Protein AF-A0A936D3Q9-F1 (afdb_monomer)

Sequence (166 aa):
MFSLICKKPEDINKAFNAVDGELFRIIQSGKAGRLSITEVSTEDADEQDRSLAQNRLIYKIYQRIGRALYGGDELLARRECKLKCGCKILYRDRQEFAETFDLVIRPLPQETRLKAMDLIEVSSIMKVKQSTEYIKLMMQVYTEQGVYFMDLEGIEDYANYKEAQK

Foldseek 3Di:
DDDQQDPDPVSVVVVCVVCVVVCVVCVVVVHHDDDDDDDDDPVVSVQVVLVVLLVVLVQVLLQLLCVPPPVRPSLLSQLCLLQVQLLVLCLVVPVVSVVCCVVPQVVDDPVVNSVCSVVDPSVVPDDSLSSLSSSVVSCVVCVVVVGDDPPDPSVVVSCVDPSNVD

Solvent-accessible surface area (backbone atoms only — not comparable to full-atom values): 9721 Å² total; per-residue (Å²): 134,92,82,83,86,68,92,49,80,76,41,48,62,55,48,50,59,56,48,50,60,52,45,51,54,38,42,75,72,77,42,90,70,85,87,83,88,78,92,70,54,72,68,57,46,53,52,49,52,50,51,53,51,50,52,53,38,51,52,52,48,22,46,51,45,2,51,73,76,49,86,54,38,31,66,59,31,44,20,47,45,38,60,70,38,38,45,50,54,44,38,74,76,29,67,71,52,31,55,49,38,57,73,63,44,64,79,44,56,71,70,56,42,38,58,47,42,78,78,50,62,57,78,77,74,47,50,73,63,53,48,49,49,38,51,53,47,46,54,51,64,38,39,79,71,73,47,85,61,93,84,46,82,58,51,74,60,48,71,68,34,79,70,64,74,112

Mean predicted aligned error: 6.4 Å

Radius of gyration: 18.24 Å; Cα contacts (8 Å, |Δi|>4): 125; chains: 1; bounding box: 39×36×47 Å

Structure (mmCIF, N/CA/C/O backbone):
data_AF-A0A936D3Q9-F1
#
_entry.id   AF-A0A936D3Q9-F1
#
loop_
_atom_site.group_PDB
_atom_site.id
_atom_site.type_symbol
_atom_site.label_atom_id
_atom_site.label_alt_id
_atom_site.label_comp_id
_atom_site.label_asym_id
_atom_site.label_entity_id
_atom_site.label_seq_id
_atom_site.pdbx_PDB_ins_code
_atom_site.Cartn_x
_atom_site.Cartn_y
_atom_site.Cartn_z
_atom_site.occupancy
_atom_site.B_iso_or_equiv
_atom_site.auth_seq_id
_atom_site.auth_comp_id
_atom_site.auth_asym_id
_atom_site.auth_atom_id
_atom_site.pdbx_PDB_model_num
ATOM 1 N N . MET A 1 1 ? -0.580 5.985 -12.751 1.00 52.19 1 MET A N 1
ATOM 2 C CA . MET A 1 1 ? 0.424 6.739 -13.524 1.00 52.19 1 MET A CA 1
ATOM 3 C C . MET A 1 1 ? 1.561 5.774 -13.789 1.00 52.19 1 MET A C 1
ATOM 5 O O . MET A 1 1 ? 2.139 5.281 -12.830 1.00 52.19 1 MET A O 1
ATOM 9 N N . PHE A 1 2 ? 1.765 5.392 -15.047 1.00 61.62 2 PHE A N 1
ATOM 10 C CA . PHE A 1 2 ? 2.896 4.558 -15.442 1.00 61.62 2 PHE A CA 1
ATOM 11 C C . PHE A 1 2 ? 4.115 5.479 -15.545 1.00 61.62 2 PHE A C 1
ATOM 13 O O . PHE A 1 2 ? 4.035 6.510 -16.210 1.00 61.62 2 PHE A O 1
ATOM 20 N N . SER A 1 3 ? 5.182 5.172 -14.810 1.00 70.25 3 SER A N 1
ATOM 21 C CA . SER A 1 3 ? 6.432 5.932 -14.833 1.00 70.25 3 SER A CA 1
ATOM 22 C C . SER A 1 3 ? 7.568 4.971 -15.144 1.00 70.25 3 SER A C 1
ATOM 24 O O . SER A 1 3 ? 7.601 3.859 -14.610 1.00 70.25 3 SER A O 1
ATOM 26 N N . LEU A 1 4 ? 8.464 5.399 -16.026 1.00 79.56 4 LEU A N 1
ATOM 27 C CA . LEU A 1 4 ? 9.665 4.674 -16.405 1.00 79.56 4 LEU A CA 1
ATOM 28 C C . LEU A 1 4 ? 10.859 5.590 -16.208 1.00 79.56 4 LEU A C 1
ATOM 30 O O . LEU A 1 4 ? 10.862 6.725 -16.682 1.00 79.56 4 LEU A O 1
ATOM 34 N N . ILE A 1 5 ? 11.875 5.068 -15.536 1.00 83.62 5 ILE A N 1
ATOM 35 C CA . ILE A 1 5 ? 13.091 5.800 -15.222 1.00 83.62 5 ILE A CA 1
ATOM 36 C C . ILE A 1 5 ? 14.187 5.288 -16.141 1.00 83.62 5 ILE A C 1
ATOM 38 O O . ILE A 1 5 ? 14.505 4.101 -16.151 1.00 83.62 5 ILE A O 1
ATOM 42 N N . CYS A 1 6 ? 14.729 6.190 -16.953 1.00 84.88 6 CYS A N 1
ATOM 43 C CA . CYS A 1 6 ? 15.807 5.890 -17.885 1.00 84.88 6 CYS A CA 1
ATOM 44 C C . CYS A 1 6 ? 17.086 6.539 -17.361 1.00 84.88 6 CYS A C 1
ATOM 46 O O . CYS A 1 6 ? 17.151 7.763 -17.275 1.00 84.88 6 CYS A O 1
ATOM 48 N N . LYS A 1 7 ? 18.093 5.732 -17.011 1.00 85.56 7 LYS A N 1
ATOM 49 C CA . LYS A 1 7 ? 19.391 6.223 -16.505 1.00 85.56 7 LYS A CA 1
ATOM 50 C C . LYS A 1 7 ? 20.489 6.094 -17.550 1.00 85.56 7 LYS A C 1
ATOM 52 O O . LYS A 1 7 ? 21.532 6.734 -17.432 1.00 85.56 7 LYS A O 1
ATOM 57 N N . LYS A 1 8 ? 20.270 5.254 -18.563 1.00 86.00 8 LYS A N 1
ATOM 58 C CA . LYS A 1 8 ? 21.218 4.989 -19.644 1.00 86.00 8 LYS A CA 1
ATOM 59 C C . LYS A 1 8 ? 20.530 5.011 -21.009 1.00 86.00 8 LYS A C 1
ATOM 61 O O . LYS A 1 8 ? 19.321 4.780 -21.087 1.00 86.00 8 LYS A O 1
ATOM 66 N N . PRO A 1 9 ? 21.281 5.238 -22.102 1.00 84.19 9 PRO A N 1
ATOM 67 C CA . PRO A 1 9 ? 20.720 5.244 -23.451 1.00 84.19 9 PRO A CA 1
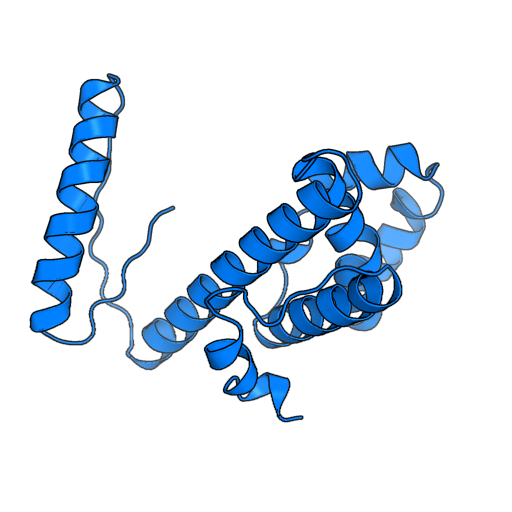ATOM 68 C C . PRO A 1 9 ? 19.953 3.964 -23.813 1.00 84.19 9 PRO A C 1
ATOM 70 O O . PRO A 1 9 ? 18.927 4.036 -24.483 1.00 84.19 9 PRO A O 1
ATOM 73 N N . GLU A 1 10 ? 20.395 2.793 -23.345 1.00 85.19 10 GLU A N 1
ATOM 74 C CA . GLU A 1 10 ? 19.703 1.523 -23.595 1.00 85.19 10 GLU A CA 1
ATOM 75 C C . GLU A 1 10 ? 18.296 1.428 -22.970 1.00 85.19 10 GLU A C 1
ATOM 77 O O . GLU A 1 10 ? 17.443 0.705 -23.497 1.00 85.19 10 GLU A O 1
ATOM 82 N N . ASP A 1 11 ? 18.021 2.171 -21.892 1.00 82.50 11 ASP A N 1
ATOM 83 C CA . ASP A 1 11 ? 16.713 2.175 -21.223 1.00 82.50 11 ASP A CA 1
ATOM 84 C C . ASP A 1 11 ? 15.642 2.853 -22.089 1.00 82.50 11 ASP A C 1
ATOM 86 O O . ASP A 1 11 ? 14.469 2.474 -22.051 1.00 82.50 11 ASP A O 1
ATOM 90 N N . ILE A 1 12 ? 16.058 3.800 -22.938 1.00 82.38 12 ILE A N 1
ATOM 91 C CA . ILE A 1 12 ? 15.180 4.596 -23.804 1.00 82.38 12 ILE A CA 1
ATOM 92 C C . ILE A 1 12 ? 14.401 3.688 -24.759 1.00 82.38 12 ILE A C 1
ATOM 94 O O . ILE A 1 12 ? 13.183 3.798 -24.868 1.00 82.38 12 ILE A O 1
ATOM 98 N N . ASN A 1 13 ? 15.076 2.739 -25.410 1.00 82.00 13 ASN A N 1
ATOM 99 C CA . ASN A 1 13 ? 14.431 1.836 -26.368 1.00 82.00 13 ASN A CA 1
ATOM 100 C C . ASN A 1 13 ? 13.391 0.930 -25.695 1.00 82.00 13 ASN A C 1
ATOM 102 O O . ASN A 1 13 ? 12.318 0.687 -26.249 1.00 82.00 13 ASN A O 1
ATOM 106 N N . LYS A 1 14 ? 13.678 0.452 -24.477 1.00 78.25 14 LYS A N 1
ATOM 107 C CA . LYS A 1 14 ? 12.704 -0.311 -23.682 1.00 78.25 14 LYS A CA 1
ATOM 108 C C . LYS A 1 14 ? 11.507 0.559 -23.309 1.00 78.25 14 LYS A C 1
ATOM 110 O O . LYS A 1 14 ? 10.371 0.095 -23.408 1.00 78.25 14 LYS A O 1
ATOM 115 N N . ALA A 1 15 ? 11.758 1.809 -22.921 1.00 80.06 15 ALA A N 1
ATOM 116 C CA . ALA A 1 15 ? 10.708 2.735 -22.535 1.00 80.06 15 ALA A CA 1
ATOM 117 C C . ALA A 1 15 ? 9.783 3.097 -23.697 1.00 80.06 15 ALA A C 1
ATOM 119 O O . ALA A 1 15 ? 8.567 3.039 -23.535 1.00 80.06 15 ALA A O 1
ATOM 120 N N . PHE A 1 16 ? 10.333 3.372 -24.880 1.00 81.50 16 PHE A N 1
ATOM 121 C CA . PHE A 1 16 ? 9.535 3.628 -26.077 1.00 81.50 16 PHE A CA 1
ATOM 122 C C . PHE A 1 16 ? 8.643 2.442 -26.436 1.00 81.50 16 PHE A C 1
ATOM 124 O O . PHE A 1 16 ? 7.447 2.631 -26.625 1.00 81.50 16 PHE A O 1
ATOM 131 N N . ASN A 1 17 ? 9.182 1.220 -26.447 1.00 80.75 17 ASN A N 1
ATOM 132 C CA . ASN A 1 17 ? 8.395 0.028 -26.775 1.00 80.75 17 ASN A CA 1
ATOM 133 C C . ASN A 1 17 ? 7.250 -0.217 -25.777 1.00 80.75 17 ASN A C 1
ATOM 135 O O . ASN A 1 17 ? 6.154 -0.615 -26.172 1.00 80.75 17 ASN A O 1
ATOM 139 N N . ALA A 1 18 ? 7.489 0.018 -24.483 1.00 77.75 18 ALA A N 1
ATOM 140 C CA . ALA A 1 18 ? 6.461 -0.124 -23.456 1.00 77.75 18 ALA A CA 1
ATOM 141 C C . ALA A 1 18 ? 5.369 0.954 -23.576 1.00 77.75 18 ALA A C 1
ATOM 143 O O . ALA A 1 18 ? 4.180 0.639 -23.508 1.00 77.75 18 ALA A O 1
ATOM 144 N N . VAL A 1 19 ? 5.768 2.213 -23.782 1.00 79.25 19 VAL A N 1
ATOM 145 C CA . VAL A 1 19 ? 4.848 3.354 -23.889 1.00 79.25 19 VAL A CA 1
ATOM 146 C C . VAL A 1 19 ? 4.026 3.298 -25.174 1.00 79.25 19 VAL A C 1
ATOM 148 O O . VAL A 1 19 ? 2.831 3.579 -25.122 1.00 79.25 19 VAL A O 1
ATOM 151 N N . ASP A 1 20 ? 4.628 2.921 -26.303 1.00 80.62 20 ASP A N 1
ATOM 152 C CA . ASP A 1 20 ? 3.959 2.878 -27.607 1.00 80.62 20 ASP A CA 1
ATOM 153 C C . ASP A 1 20 ? 2.723 1.967 -27.570 1.00 80.62 20 ASP A C 1
ATOM 155 O O . ASP A 1 20 ? 1.608 2.395 -27.878 1.00 80.62 20 ASP A O 1
ATOM 159 N N . GLY A 1 21 ? 2.879 0.744 -27.053 1.00 79.19 21 GLY A N 1
ATOM 160 C CA . GLY A 1 21 ? 1.780 -0.216 -26.952 1.00 79.19 21 GLY A CA 1
ATOM 161 C C . GLY A 1 21 ? 0.641 0.228 -26.024 1.00 79.19 21 GLY A C 1
ATOM 162 O O . GLY A 1 21 ? -0.531 -0.010 -26.325 1.00 79.19 21 GLY A O 1
ATOM 163 N N . GLU A 1 22 ? 0.949 0.873 -24.895 1.00 81.81 22 GLU A N 1
ATOM 164 C CA . GLU A 1 22 ? -0.072 1.374 -23.963 1.00 81.81 22 GLU A CA 1
ATOM 165 C C . GLU A 1 22 ? -0.785 2.616 -24.495 1.00 81.81 22 GLU A C 1
ATOM 167 O O . GLU A 1 22 ? -2.019 2.681 -24.473 1.00 81.81 22 GLU A O 1
ATOM 172 N N . LEU A 1 23 ? -0.025 3.588 -25.003 1.00 83.44 23 LEU A N 1
ATOM 173 C CA . LEU A 1 23 ? -0.565 4.829 -25.540 1.00 83.44 23 LEU A CA 1
ATOM 174 C C . LEU A 1 23 ? -1.479 4.544 -26.734 1.00 83.44 23 LEU A C 1
ATOM 176 O O . LEU A 1 23 ? -2.578 5.095 -26.813 1.00 83.44 23 LEU A O 1
ATOM 180 N N . PHE A 1 24 ? -1.075 3.612 -27.600 1.00 85.56 24 PHE A N 1
ATOM 181 C CA . PHE A 1 24 ? -1.885 3.145 -28.716 1.00 85.56 24 PHE A CA 1
ATOM 182 C C . PHE A 1 24 ? -3.238 2.586 -28.255 1.00 85.56 24 PHE A C 1
ATOM 184 O O . PHE A 1 24 ? -4.281 3.003 -28.761 1.00 85.56 24 PHE A O 1
ATOM 191 N N . ARG A 1 25 ? -3.258 1.701 -27.246 1.00 85.12 25 ARG A N 1
ATOM 192 C CA . ARG A 1 25 ? -4.511 1.147 -26.695 1.00 85.12 25 ARG A CA 1
ATOM 193 C C . ARG A 1 25 ? -5.410 2.224 -26.090 1.00 85.12 25 ARG A C 1
ATOM 195 O O . ARG A 1 25 ? -6.626 2.179 -26.271 1.00 85.12 25 ARG A O 1
ATOM 202 N N . ILE A 1 26 ? -4.830 3.190 -25.375 1.00 85.12 26 ILE A N 1
ATOM 203 C CA . ILE A 1 26 ? -5.583 4.301 -24.776 1.00 85.12 26 ILE A CA 1
ATOM 204 C C . ILE A 1 26 ? -6.267 5.120 -25.872 1.00 85.12 26 ILE A C 1
ATOM 206 O O . ILE A 1 26 ? -7.477 5.347 -25.793 1.00 85.12 26 ILE A O 1
ATOM 210 N N . ILE A 1 27 ? -5.520 5.496 -26.911 1.00 88.62 27 ILE A N 1
ATOM 211 C CA . ILE A 1 27 ? -6.041 6.281 -28.033 1.00 88.62 27 ILE A CA 1
ATOM 212 C C . ILE A 1 27 ? -7.117 5.494 -28.792 1.00 88.62 27 ILE A C 1
ATOM 214 O O . ILE A 1 27 ? -8.182 6.043 -29.071 1.00 88.62 27 ILE A O 1
ATOM 218 N N . GLN A 1 28 ? -6.910 4.196 -29.046 1.00 91.81 28 GLN A N 1
ATOM 219 C CA . GLN A 1 28 ? -7.929 3.340 -29.670 1.00 91.81 28 GLN A CA 1
ATOM 220 C C . GLN A 1 28 ? -9.228 3.255 -28.859 1.00 91.81 28 GLN A C 1
ATOM 222 O O . GLN A 1 28 ? -10.303 3.129 -29.439 1.00 91.81 28 GLN A O 1
ATOM 227 N N . SER A 1 29 ? -9.158 3.365 -27.530 1.00 89.94 29 SER A N 1
ATOM 228 C CA . SER A 1 29 ? -10.347 3.391 -26.666 1.00 89.94 29 SER A CA 1
ATOM 229 C C . SER A 1 29 ? -11.109 4.730 -26.676 1.00 89.94 29 SER A C 1
ATOM 231 O O . SER A 1 29 ? -12.067 4.890 -25.921 1.00 89.94 29 SER A O 1
ATOM 233 N N . GLY A 1 30 ? -10.683 5.702 -27.494 1.00 91.06 30 GLY A N 1
ATOM 234 C CA . GLY A 1 30 ? -11.284 7.037 -27.587 1.00 91.06 30 GLY A CA 1
ATOM 235 C C . GLY A 1 30 ? -10.867 7.992 -26.465 1.00 91.06 30 GLY A C 1
ATOM 236 O O . GLY A 1 30 ? -11.501 9.027 -26.267 1.00 91.06 30 GLY A O 1
ATOM 237 N N . LYS A 1 31 ? -9.819 7.652 -25.706 1.00 92.81 31 LYS A N 1
ATOM 238 C CA . LYS A 1 31 ? -9.296 8.462 -24.597 1.00 92.81 31 LYS A CA 1
ATOM 239 C C . LYS A 1 31 ? -8.015 9.185 -25.007 1.00 92.81 31 LYS A C 1
ATOM 241 O O . LYS A 1 31 ? -7.264 8.717 -25.856 1.00 92.81 31 LYS A O 1
ATOM 246 N N . ALA A 1 32 ? -7.734 10.311 -24.355 1.00 89.62 32 ALA A N 1
ATOM 247 C CA . ALA A 1 32 ? -6.471 11.022 -24.524 1.00 89.62 32 ALA A CA 1
ATOM 248 C C . ALA A 1 32 ? -5.384 10.418 -23.622 1.00 89.62 32 ALA A C 1
ATOM 250 O O . ALA A 1 32 ? -5.595 10.238 -22.421 1.00 89.62 32 ALA A O 1
ATOM 251 N N . GLY A 1 33 ? -4.215 10.138 -24.195 1.00 84.44 33 GLY A N 1
ATOM 252 C CA . GLY A 1 33 ? -3.008 9.800 -23.444 1.00 84.44 33 GLY A CA 1
ATOM 253 C C . GLY A 1 33 ? -2.030 10.975 -23.393 1.00 84.44 33 GLY A C 1
ATOM 254 O O . GLY A 1 33 ? -2.025 11.827 -24.279 1.00 84.44 33 GLY A O 1
ATOM 255 N N . ARG A 1 34 ? -1.199 11.031 -22.349 1.00 84.19 34 ARG A N 1
ATOM 256 C CA . ARG A 1 34 ? -0.128 12.025 -22.187 1.00 84.19 34 ARG A CA 1
ATOM 257 C C . ARG A 1 34 ? 1.179 11.294 -21.903 1.00 84.19 34 ARG A C 1
ATOM 259 O O . ARG A 1 34 ? 1.236 10.524 -20.950 1.00 84.19 34 ARG A O 1
ATOM 266 N N . LEU A 1 35 ? 2.213 11.597 -22.683 1.00 83.06 35 LEU A N 1
ATOM 267 C CA . LEU A 1 35 ? 3.601 11.254 -22.379 1.00 83.06 35 LEU A CA 1
ATOM 268 C C . LEU A 1 35 ? 4.307 12.511 -21.864 1.00 83.06 35 LEU A C 1
ATOM 270 O O . LEU A 1 35 ? 4.203 13.572 -22.478 1.00 83.06 35 LEU A O 1
ATOM 274 N N . SER A 1 36 ? 5.000 12.399 -20.735 1.00 82.44 36 SER A N 1
ATOM 275 C CA . SER A 1 36 ? 5.797 13.481 -20.156 1.00 82.44 36 SER A CA 1
ATOM 276 C C . SER A 1 36 ? 7.223 13.009 -19.935 1.00 82.44 36 SER A C 1
ATOM 278 O O . SER A 1 36 ? 7.432 11.931 -19.384 1.00 82.44 36 SER A O 1
ATOM 280 N N . ILE A 1 37 ? 8.182 13.838 -20.333 1.00 87.75 37 ILE A N 1
ATOM 281 C CA . ILE A 1 37 ? 9.601 13.654 -20.037 1.00 87.75 37 ILE A CA 1
ATOM 282 C C . ILE A 1 37 ? 9.976 14.743 -19.040 1.00 87.75 37 ILE A C 1
ATOM 284 O O . ILE A 1 37 ? 9.615 15.908 -19.215 1.00 87.75 37 ILE A O 1
ATOM 288 N N . THR A 1 38 ? 10.646 14.363 -17.963 1.00 87.12 38 THR A N 1
ATOM 289 C CA . THR A 1 38 ? 11.050 15.284 -16.903 1.00 87.12 38 THR A CA 1
ATOM 290 C C . THR A 1 38 ? 12.441 14.894 -16.445 1.00 87.12 38 THR A C 1
ATOM 292 O O . THR A 1 38 ? 12.715 13.711 -16.253 1.00 87.12 38 THR A O 1
ATOM 295 N N . GLU A 1 39 ? 13.317 15.884 -16.317 1.00 88.88 39 GLU A N 1
ATOM 296 C CA . GLU A 1 39 ? 14.630 15.683 -15.718 1.00 88.88 39 GLU A CA 1
ATOM 297 C C . GLU A 1 39 ? 14.464 15.439 -14.218 1.00 88.88 39 GLU A C 1
ATOM 299 O O . GLU A 1 39 ? 13.725 16.148 -13.534 1.00 88.88 39 GLU A O 1
ATOM 304 N N . VAL A 1 40 ? 15.146 14.415 -13.721 1.00 87.62 40 VAL A N 1
ATOM 305 C CA . VAL A 1 40 ? 15.206 14.059 -12.305 1.00 87.62 40 VAL A CA 1
ATOM 306 C C . VAL A 1 40 ? 16.660 13.790 -11.947 1.00 87.62 40 VAL A C 1
ATOM 308 O O . VAL A 1 40 ? 17.433 13.339 -12.797 1.00 87.62 40 VAL A O 1
ATOM 311 N N . SER A 1 41 ? 17.040 14.063 -10.700 1.00 89.75 41 SER A N 1
ATOM 312 C CA . SER A 1 41 ? 18.366 13.681 -10.218 1.00 89.75 41 SER A CA 1
ATOM 313 C C . SER A 1 41 ? 18.510 12.154 -10.206 1.00 89.75 41 SER A C 1
ATOM 315 O O . SER A 1 41 ? 17.520 11.417 -10.173 1.00 89.75 41 SER A O 1
ATOM 317 N N . THR A 1 42 ? 19.745 11.658 -10.226 1.00 86.31 42 THR A N 1
ATOM 318 C CA . THR A 1 42 ? 20.020 10.218 -10.117 1.00 86.31 42 THR A CA 1
ATOM 319 C C . THR A 1 42 ? 19.522 9.632 -8.799 1.00 86.31 42 THR A C 1
ATOM 321 O O . THR A 1 42 ? 19.014 8.513 -8.772 1.00 86.31 42 THR A O 1
ATOM 324 N N . GLU A 1 43 ? 19.614 10.404 -7.720 1.00 85.94 43 GLU A N 1
ATOM 325 C CA . GLU A 1 43 ? 19.139 10.043 -6.392 1.00 85.94 43 GLU A CA 1
ATOM 326 C C . GLU A 1 43 ? 17.610 9.923 -6.364 1.00 85.94 43 GLU A C 1
ATOM 328 O O . GLU A 1 43 ? 17.083 8.895 -5.936 1.00 85.94 43 GLU A O 1
ATOM 333 N N . ASP A 1 44 ? 16.895 10.923 -6.892 1.00 85.75 44 ASP A N 1
ATOM 334 C CA . ASP A 1 44 ? 15.429 10.893 -6.978 1.00 85.75 44 ASP A CA 1
ATOM 335 C C . ASP A 1 44 ? 14.953 9.752 -7.885 1.00 85.75 44 ASP A C 1
ATOM 337 O O . ASP A 1 44 ? 13.959 9.084 -7.596 1.00 85.75 44 ASP A O 1
ATOM 341 N N . ALA A 1 45 ? 15.682 9.499 -8.975 1.00 86.00 45 ALA A N 1
ATOM 342 C CA . ALA A 1 45 ? 15.428 8.393 -9.884 1.00 86.00 45 ALA A CA 1
ATOM 343 C C . ALA A 1 45 ? 15.553 7.029 -9.177 1.00 86.00 45 ALA A C 1
ATOM 345 O O . ALA A 1 45 ? 14.681 6.171 -9.316 1.00 86.00 45 ALA A O 1
ATOM 346 N N . ASP A 1 46 ? 16.602 6.820 -8.379 1.00 84.56 46 ASP A N 1
ATOM 347 C CA . ASP A 1 46 ? 16.785 5.600 -7.583 1.00 84.56 46 ASP A CA 1
ATOM 348 C C . ASP A 1 46 ? 15.681 5.411 -6.529 1.00 84.56 46 ASP A C 1
ATOM 350 O O . ASP A 1 46 ? 15.197 4.292 -6.313 1.00 84.56 46 ASP A O 1
ATOM 354 N N . GLU A 1 47 ? 15.267 6.490 -5.861 1.00 83.88 47 GLU A N 1
ATOM 355 C CA . GLU A 1 47 ? 14.187 6.448 -4.872 1.00 83.88 47 GLU A CA 1
ATOM 356 C C . GLU A 1 47 ? 12.832 6.130 -5.508 1.00 83.88 47 GLU A C 1
ATOM 358 O O . GLU A 1 47 ? 12.082 5.289 -4.996 1.00 83.88 47 GLU A O 1
ATOM 363 N N . GLN A 1 48 ? 12.524 6.755 -6.644 1.00 85.00 48 GLN A N 1
ATOM 364 C CA . GLN A 1 48 ? 11.296 6.487 -7.383 1.00 85.00 48 GLN A CA 1
ATOM 365 C C . GLN A 1 48 ? 11.263 5.054 -7.921 1.00 85.00 48 GLN A C 1
ATOM 367 O O . GLN A 1 48 ? 10.241 4.384 -7.765 1.00 85.00 48 GLN A O 1
ATOM 372 N N . ASP A 1 49 ? 12.365 4.538 -8.472 1.00 84.75 49 ASP A N 1
ATOM 373 C CA . ASP A 1 49 ? 12.448 3.145 -8.930 1.00 84.75 49 ASP A CA 1
ATOM 374 C C . ASP A 1 49 ? 12.167 2.163 -7.793 1.00 84.75 49 ASP A C 1
ATOM 376 O O . ASP A 1 49 ? 11.391 1.213 -7.957 1.00 84.75 49 ASP A O 1
ATOM 380 N N . ARG A 1 50 ? 12.746 2.416 -6.612 1.00 84.44 50 ARG A N 1
ATOM 381 C CA . ARG A 1 50 ? 12.499 1.601 -5.417 1.00 84.44 50 ARG A CA 1
ATOM 382 C C . ARG A 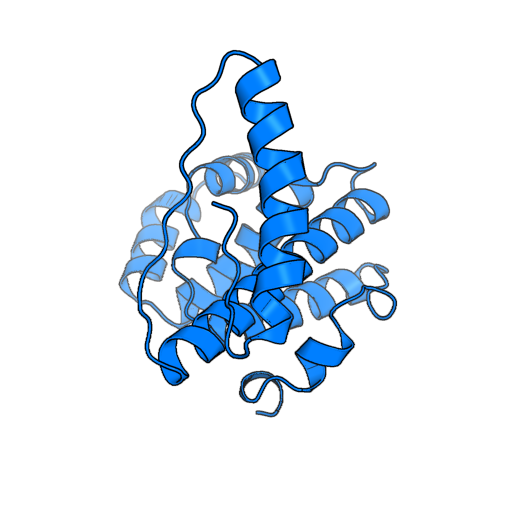1 50 ? 11.038 1.671 -4.992 1.00 84.44 50 ARG A C 1
ATOM 384 O O . ARG A 1 50 ? 10.434 0.631 -4.739 1.00 84.44 50 ARG A O 1
ATOM 391 N N . SER A 1 51 ? 10.460 2.869 -4.946 1.00 87.69 51 SER A N 1
ATOM 392 C CA . SER A 1 51 ? 9.045 3.066 -4.615 1.00 87.69 51 SER A CA 1
ATOM 393 C C . SER A 1 51 ? 8.131 2.318 -5.595 1.00 87.69 51 SER A C 1
ATOM 395 O O . SER A 1 51 ? 7.207 1.610 -5.188 1.00 87.69 51 SER A O 1
ATOM 397 N N . LEU A 1 52 ? 8.423 2.382 -6.897 1.00 88.38 52 LEU A N 1
ATOM 398 C CA . LEU A 1 52 ? 7.685 1.649 -7.925 1.00 88.38 52 LEU A CA 1
ATOM 399 C C . LEU A 1 52 ? 7.836 0.130 -7.767 1.00 88.38 52 LEU A C 1
ATOM 401 O O . LEU A 1 52 ? 6.842 -0.589 -7.876 1.00 88.38 52 LEU A O 1
ATOM 405 N N . ALA A 1 53 ? 9.041 -0.369 -7.477 1.00 90.06 53 ALA A N 1
ATOM 406 C CA . ALA A 1 53 ? 9.281 -1.789 -7.222 1.00 90.06 53 ALA A CA 1
ATOM 407 C C . ALA A 1 53 ? 8.506 -2.292 -5.993 1.00 90.06 53 ALA A C 1
ATOM 409 O O . ALA A 1 53 ? 7.808 -3.305 -6.078 1.00 90.06 53 ALA A O 1
ATOM 410 N N . GLN A 1 54 ? 8.533 -1.536 -4.893 1.00 91.69 54 GLN A N 1
ATOM 411 C CA . GLN A 1 54 ? 7.761 -1.827 -3.685 1.00 91.69 54 GLN A CA 1
ATOM 412 C C . GLN A 1 54 ? 6.260 -1.870 -3.972 1.00 91.69 54 GLN A C 1
ATOM 414 O O . GLN A 1 54 ? 5.590 -2.827 -3.592 1.00 91.69 54 GLN A O 1
ATOM 419 N N . ASN A 1 55 ? 5.732 -0.882 -4.698 1.00 92.69 55 ASN A N 1
ATOM 420 C CA . ASN A 1 55 ? 4.316 -0.834 -5.058 1.00 92.69 55 ASN A CA 1
ATOM 421 C C . ASN A 1 55 ? 3.891 -2.041 -5.906 1.00 92.69 55 ASN A C 1
ATOM 423 O O . ASN A 1 55 ? 2.830 -2.619 -5.659 1.00 92.69 55 ASN A O 1
ATOM 427 N N . ARG A 1 56 ? 4.730 -2.467 -6.863 1.00 92.94 56 ARG A N 1
ATOM 428 C CA . ARG A 1 56 ? 4.485 -3.687 -7.651 1.00 92.94 56 ARG A CA 1
ATOM 429 C C . ARG A 1 56 ? 4.436 -4.930 -6.763 1.00 92.94 56 ARG A C 1
ATOM 431 O O . ARG A 1 56 ? 3.516 -5.733 -6.905 1.00 92.94 56 ARG A O 1
ATOM 438 N N . LEU A 1 57 ? 5.386 -5.083 -5.839 1.00 95.56 57 LEU A N 1
ATOM 439 C CA . LEU A 1 57 ? 5.423 -6.230 -4.929 1.00 95.56 57 LEU A CA 1
ATOM 440 C C . LEU A 1 57 ? 4.225 -6.242 -3.968 1.00 95.56 57 LEU A C 1
ATOM 442 O O . LEU A 1 57 ? 3.572 -7.271 -3.816 1.00 95.56 57 LEU A O 1
ATOM 446 N N . ILE A 1 58 ? 3.880 -5.095 -3.376 1.00 96.62 58 ILE A N 1
ATOM 447 C CA . ILE A 1 58 ? 2.702 -4.931 -2.511 1.00 96.62 58 ILE A CA 1
ATOM 448 C C . ILE A 1 58 ? 1.429 -5.381 -3.240 1.00 96.62 58 ILE A C 1
ATOM 450 O O . ILE A 1 58 ? 0.615 -6.113 -2.678 1.00 96.62 58 ILE A O 1
ATOM 454 N N . TYR A 1 59 ? 1.273 -4.989 -4.506 1.00 96.00 59 TYR A N 1
ATOM 455 C CA . TYR A 1 59 ? 0.124 -5.387 -5.311 1.00 96.00 59 TYR A CA 1
ATOM 456 C C . TYR A 1 59 ? 0.076 -6.905 -5.553 1.00 96.00 59 TYR A C 1
ATOM 458 O O . TYR A 1 59 ? -0.966 -7.531 -5.356 1.00 96.00 59 TYR A O 1
ATOM 466 N N . LYS A 1 60 ? 1.216 -7.528 -5.885 1.00 97.38 60 LYS A N 1
ATOM 467 C CA . LYS A 1 60 ? 1.319 -8.993 -6.017 1.00 97.38 60 LYS A CA 1
ATOM 468 C C . LYS A 1 60 ? 0.986 -9.719 -4.710 1.00 97.38 60 LYS A C 1
ATOM 470 O O . LYS A 1 60 ? 0.333 -10.760 -4.740 1.00 97.38 60 LYS A O 1
ATOM 475 N N . ILE A 1 61 ? 1.383 -9.161 -3.565 1.00 97.94 61 ILE A N 1
ATOM 476 C CA . ILE A 1 61 ? 1.039 -9.693 -2.240 1.00 97.94 61 ILE A CA 1
ATOM 477 C C . ILE A 1 61 ? -0.480 -9.660 -2.023 1.00 97.94 61 ILE A C 1
ATOM 479 O O . ILE A 1 61 ? -1.043 -10.674 -1.612 1.00 97.94 61 ILE A O 1
ATOM 483 N N . TYR A 1 62 ? -1.169 -8.562 -2.361 1.00 98.19 62 TYR A N 1
ATOM 484 C CA . TYR A 1 62 ? -2.638 -8.505 -2.275 1.00 98.19 62 TYR A CA 1
ATOM 485 C C . TYR A 1 62 ? -3.309 -9.565 -3.141 1.00 98.19 62 TYR A C 1
ATOM 487 O O . TYR A 1 62 ? -4.206 -10.261 -2.672 1.00 98.19 62 TYR A O 1
ATOM 495 N N . GLN A 1 63 ? -2.841 -9.737 -4.376 1.00 98.06 63 GLN A N 1
ATOM 496 C CA . GLN A 1 63 ? -3.362 -10.762 -5.278 1.00 98.06 63 GLN A CA 1
ATOM 497 C C . GLN A 1 63 ? -3.157 -12.169 -4.728 1.00 98.06 63 GLN A C 1
ATOM 499 O O . GLN A 1 63 ? -4.065 -13.000 -4.788 1.00 98.06 63 GLN A O 1
ATOM 504 N N . ARG A 1 64 ? -1.971 -12.441 -4.176 1.00 98.19 64 ARG A N 1
ATOM 505 C CA . ARG A 1 64 ? -1.646 -13.729 -3.564 1.00 98.19 64 ARG A CA 1
ATOM 506 C C . ARG A 1 64 ? -2.559 -14.024 -2.376 1.00 98.19 64 ARG A C 1
ATOM 508 O O . ARG A 1 64 ? -3.139 -15.105 -2.329 1.00 98.19 64 ARG A O 1
ATOM 515 N N . ILE A 1 65 ? -2.726 -13.064 -1.470 1.00 98.44 65 ILE A N 1
ATOM 516 C CA . ILE A 1 65 ? -3.605 -13.195 -0.301 1.00 98.44 65 ILE A CA 1
ATOM 517 C C . ILE A 1 65 ? -5.060 -13.386 -0.740 1.00 98.44 65 ILE A C 1
ATOM 519 O O . ILE A 1 65 ? -5.714 -14.319 -0.283 1.00 98.44 65 ILE A O 1
ATOM 523 N N . GLY A 1 66 ? -5.549 -12.564 -1.675 1.00 98.31 66 GLY A N 1
ATOM 524 C CA . GLY A 1 66 ? -6.911 -12.659 -2.200 1.00 98.31 66 GLY A CA 1
ATOM 525 C C . GLY A 1 66 ? -7.216 -14.044 -2.766 1.00 98.31 66 GLY A C 1
ATOM 526 O O . GLY A 1 66 ? -8.243 -14.635 -2.440 1.00 98.31 66 GLY A O 1
ATOM 527 N N . ARG A 1 67 ? -6.292 -14.611 -3.551 1.00 98.12 67 ARG A N 1
ATOM 528 C CA . ARG A 1 67 ? -6.420 -15.973 -4.097 1.00 98.12 67 ARG A CA 1
ATOM 529 C C . ARG A 1 67 ? -6.369 -17.056 -3.021 1.00 98.12 67 ARG A C 1
ATOM 531 O O . ARG A 1 67 ? -7.134 -18.007 -3.109 1.00 98.12 67 ARG A O 1
ATOM 538 N N . ALA A 1 68 ? -5.472 -16.926 -2.046 1.00 97.94 68 ALA A N 1
ATOM 539 C CA . ALA A 1 68 ? -5.256 -17.956 -1.035 1.00 97.94 68 ALA A CA 1
ATOM 540 C C . ALA A 1 68 ? -6.374 -18.014 0.017 1.00 97.94 68 ALA A C 1
ATOM 542 O O . ALA A 1 68 ? -6.733 -19.105 0.448 1.00 97.94 68 ALA A O 1
ATOM 543 N N . LEU A 1 69 ? -6.921 -16.862 0.426 1.00 97.69 69 LEU A N 1
ATOM 544 C CA . LEU A 1 69 ? -7.820 -16.773 1.584 1.00 97.69 69 LEU A CA 1
ATOM 545 C C . LEU A 1 69 ? -9.238 -16.295 1.250 1.00 97.69 69 LEU A C 1
ATOM 547 O O . LEU A 1 69 ? -10.166 -16.601 1.993 1.00 97.69 69 LEU A O 1
ATOM 551 N N . TYR A 1 70 ? -9.431 -15.564 0.148 1.00 97.06 70 TYR A N 1
ATOM 552 C CA . TYR A 1 70 ? -10.682 -14.836 -0.116 1.00 97.06 70 TYR A CA 1
ATOM 553 C C . TYR A 1 70 ? -11.304 -15.158 -1.479 1.00 97.06 70 TYR A C 1
ATOM 555 O O . TYR A 1 70 ? -11.977 -14.318 -2.071 1.00 97.06 70 TYR A O 1
ATOM 563 N N . GLY A 1 71 ? -11.058 -16.354 -2.022 1.00 95.81 71 GLY A N 1
ATOM 564 C CA . GLY A 1 71 ? -11.665 -16.787 -3.289 1.00 95.81 71 GLY A CA 1
ATOM 565 C C . GLY A 1 71 ? -11.303 -15.910 -4.496 1.00 95.81 71 GLY A C 1
ATOM 566 O O . GLY A 1 71 ? -12.049 -15.866 -5.468 1.00 95.81 71 GLY A O 1
ATOM 567 N N . GLY A 1 72 ? -10.175 -15.198 -4.435 1.00 95.69 72 GLY A N 1
ATOM 568 C CA . GLY A 1 72 ? -9.733 -14.257 -5.464 1.00 95.69 72 GLY A CA 1
ATOM 569 C C . GLY A 1 72 ? -10.070 -12.788 -5.192 1.00 95.69 72 GLY A C 1
ATOM 570 O O . GLY A 1 72 ? -9.718 -11.950 -6.021 1.00 95.69 72 GLY A O 1
ATOM 571 N N . ASP A 1 73 ? -10.690 -12.446 -4.057 1.00 97.38 73 ASP A N 1
ATOM 572 C CA . ASP A 1 73 ? -10.997 -11.053 -3.705 1.00 97.38 73 ASP A CA 1
ATOM 573 C C . ASP A 1 73 ? -9.737 -10.281 -3.261 1.00 97.38 73 ASP A C 1
ATOM 575 O O . ASP A 1 73 ? -9.371 -10.200 -2.084 1.00 97.38 73 ASP A O 1
ATOM 579 N N . GLU A 1 74 ? -9.044 -9.705 -4.245 1.00 97.31 74 GLU A N 1
ATOM 580 C CA . GLU A 1 74 ? -7.888 -8.823 -4.051 1.00 97.31 74 GLU A CA 1
ATOM 581 C C . GLU A 1 74 ? -8.254 -7.550 -3.271 1.00 97.31 74 GLU A C 1
ATOM 583 O O . GLU A 1 74 ? -7.446 -7.042 -2.489 1.00 97.31 74 GLU A O 1
ATOM 588 N N . LEU A 1 75 ? -9.467 -7.021 -3.460 1.00 96.75 75 LEU A N 1
ATOM 589 C CA . LEU A 1 75 ? -9.888 -5.782 -2.814 1.00 96.75 75 LEU A CA 1
ATOM 590 C C . LEU A 1 75 ? -10.062 -5.994 -1.309 1.00 96.75 75 LEU A C 1
ATOM 592 O O . LEU A 1 75 ? -9.602 -5.167 -0.517 1.00 96.75 75 LEU A O 1
ATOM 596 N N . LEU A 1 76 ? -10.662 -7.116 -0.907 1.00 97.56 76 LEU A N 1
ATOM 597 C CA . LEU A 1 76 ? -10.735 -7.511 0.495 1.00 97.56 76 LEU A CA 1
ATOM 598 C C . LEU A 1 76 ? -9.336 -7.696 1.092 1.00 97.56 76 LEU A C 1
ATOM 600 O O . LEU A 1 76 ? -9.053 -7.111 2.139 1.00 97.56 76 LEU A O 1
ATOM 604 N N . ALA A 1 77 ? -8.437 -8.398 0.392 1.00 98.12 77 ALA A N 1
ATOM 605 C CA . ALA A 1 77 ? -7.047 -8.551 0.827 1.00 98.12 77 ALA A CA 1
ATOM 606 C C . ALA A 1 77 ? -6.359 -7.197 1.042 1.00 98.12 77 ALA A C 1
ATOM 608 O O . ALA A 1 77 ? -5.741 -6.958 2.080 1.00 98.12 77 ALA A O 1
ATOM 609 N N . ARG A 1 78 ? -6.513 -6.268 0.094 1.00 97.75 78 ARG A N 1
ATOM 610 C CA . ARG A 1 78 ? -5.953 -4.917 0.188 1.00 97.75 78 ARG A CA 1
ATOM 611 C C . ARG A 1 78 ? -6.489 -4.156 1.399 1.00 97.75 78 ARG A C 1
ATOM 6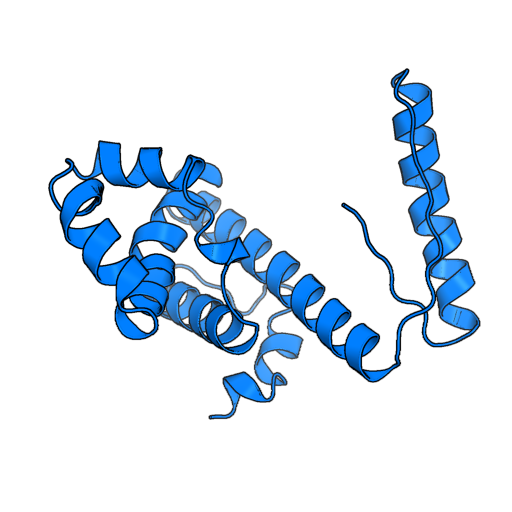13 O O . ARG A 1 78 ? -5.698 -3.547 2.123 1.00 97.75 78 ARG A O 1
ATOM 620 N N . ARG A 1 79 ? -7.809 -4.163 1.620 1.00 98.00 79 ARG A N 1
ATOM 621 C CA . ARG A 1 79 ? -8.444 -3.501 2.775 1.00 98.00 79 ARG A CA 1
ATOM 622 C C . ARG A 1 79 ? -7.917 -4.079 4.083 1.00 98.00 79 ARG A C 1
ATOM 624 O O . ARG A 1 79 ? -7.550 -3.330 4.986 1.00 98.00 79 ARG A O 1
ATOM 631 N N . GLU A 1 80 ? -7.829 -5.400 4.172 1.00 97.75 80 GLU A N 1
ATOM 632 C CA . GLU A 1 80 ? -7.381 -6.072 5.383 1.00 97.75 80 GLU A CA 1
ATOM 633 C C . GLU A 1 80 ? -5.900 -5.818 5.673 1.00 97.75 80 GLU A C 1
ATOM 635 O O . GLU A 1 80 ? -5.554 -5.465 6.800 1.00 97.75 80 GLU A O 1
ATOM 640 N N . CYS A 1 81 ? -5.032 -5.892 4.661 1.00 98.19 81 CYS A N 1
ATOM 641 C CA . CYS A 1 81 ? -3.625 -5.523 4.797 1.00 98.19 81 CYS A CA 1
ATOM 642 C C . CYS A 1 81 ? -3.455 -4.072 5.259 1.00 98.19 81 CYS A C 1
ATOM 644 O O . CYS A 1 81 ? -2.710 -3.815 6.211 1.00 98.19 81 CYS A O 1
ATOM 646 N N . LYS A 1 82 ? -4.177 -3.122 4.641 1.00 98.12 82 LYS A N 1
ATOM 647 C CA . LYS A 1 82 ? -4.141 -1.713 5.056 1.00 98.12 82 LYS A CA 1
ATOM 648 C C . LYS A 1 82 ? -4.520 -1.577 6.527 1.00 98.12 82 LYS A C 1
ATOM 650 O O . LYS A 1 82 ? -3.777 -0.954 7.274 1.00 98.12 82 LYS A O 1
ATOM 655 N N . LEU A 1 83 ? -5.620 -2.196 6.951 1.00 97.75 83 LEU A N 1
ATOM 656 C CA . LEU A 1 83 ? -6.126 -2.069 8.315 1.00 97.75 83 LEU A CA 1
ATOM 657 C C . LEU A 1 83 ? -5.234 -2.768 9.356 1.00 97.75 83 LEU A C 1
ATOM 659 O O . LEU A 1 83 ? -4.925 -2.180 10.390 1.00 97.75 83 LEU A O 1
ATOM 663 N N . LYS A 1 84 ? -4.824 -4.018 9.108 1.00 96.69 84 LYS A N 1
ATOM 664 C CA . LYS A 1 84 ? -4.079 -4.842 10.079 1.00 96.69 84 LYS A CA 1
ATOM 665 C C . LYS A 1 84 ? -2.598 -4.487 10.161 1.00 96.69 84 LYS A C 1
ATOM 667 O O . LYS A 1 84 ? -2.007 -4.572 11.237 1.00 96.69 84 LYS A O 1
ATOM 672 N N . CYS A 1 85 ? -1.995 -4.109 9.038 1.00 98.06 85 CYS A N 1
ATOM 673 C CA . CYS A 1 85 ? -0.554 -3.898 8.950 1.00 98.06 85 CYS A CA 1
ATOM 674 C C . CYS A 1 85 ? -0.235 -2.417 8.719 1.00 98.06 85 CYS A C 1
ATOM 676 O O . CYS A 1 85 ? 0.511 -1.822 9.494 1.00 98.06 85 CYS A O 1
ATOM 678 N N . GLY A 1 86 ? -0.839 -1.791 7.707 1.00 97.50 86 GLY A N 1
ATOM 679 C CA . GLY A 1 86 ? -0.483 -0.425 7.323 1.00 97.50 86 GLY A CA 1
ATOM 680 C C . GLY A 1 86 ? -0.863 0.631 8.364 1.00 97.50 86 GLY A C 1
ATOM 681 O O . GLY A 1 86 ? -0.021 1.424 8.785 1.00 97.50 86 GLY A O 1
ATOM 682 N N . CYS A 1 87 ? -2.106 0.600 8.847 1.00 97.56 87 CYS A N 1
ATOM 683 C CA . CYS A 1 87 ? -2.582 1.479 9.911 1.00 97.56 87 CYS A CA 1
ATOM 684 C C . CYS A 1 87 ? -1.770 1.291 11.192 1.00 97.56 87 CYS A C 1
ATOM 686 O O . CYS A 1 87 ? -1.496 2.275 11.860 1.00 97.56 87 CYS A O 1
ATOM 688 N N . LYS A 1 88 ? -1.333 0.067 11.516 1.00 97.25 88 LYS A N 1
ATOM 689 C CA . LYS A 1 88 ? -0.506 -0.203 12.703 1.00 97.25 88 LYS A CA 1
ATOM 690 C C . LYS A 1 88 ? 0.839 0.529 12.644 1.00 97.25 88 LYS A C 1
ATOM 692 O O . LYS A 1 88 ? 1.259 1.104 13.644 1.00 97.25 88 LYS A O 1
ATOM 697 N N . ILE A 1 89 ? 1.490 0.531 11.479 1.00 97.94 89 ILE A N 1
ATOM 698 C CA . ILE A 1 89 ? 2.759 1.242 11.261 1.00 97.94 89 ILE A CA 1
ATOM 699 C C . ILE A 1 89 ? 2.544 2.754 11.388 1.00 97.94 89 ILE A C 1
ATOM 701 O O . ILE A 1 89 ? 3.255 3.423 12.135 1.00 97.94 89 ILE A O 1
A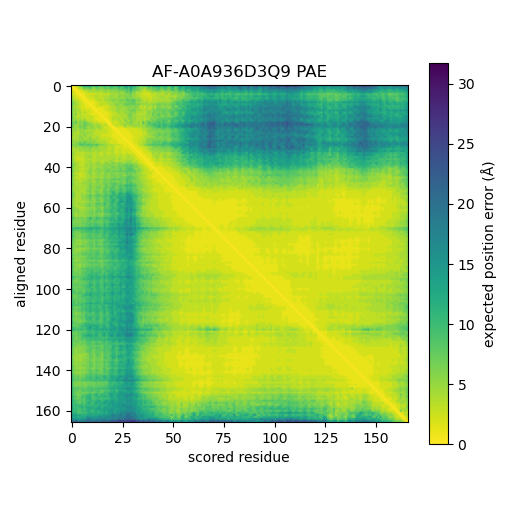TOM 705 N N . LEU A 1 90 ? 1.527 3.296 10.711 1.00 97.25 90 LEU A N 1
ATOM 706 C CA . LEU A 1 90 ? 1.234 4.730 10.762 1.00 97.25 90 LEU A CA 1
ATOM 707 C C . LEU A 1 90 ? 0.805 5.200 12.152 1.00 97.25 90 LEU A C 1
ATOM 709 O O . LEU A 1 90 ? 1.216 6.271 12.575 1.00 97.25 90 LEU A O 1
ATOM 713 N N . TYR A 1 91 ? 0.029 4.388 12.865 1.00 97.50 91 TYR A N 1
ATOM 714 C CA . TYR A 1 91 ? -0.389 4.655 14.236 1.00 97.50 91 TYR A CA 1
ATOM 715 C C . TYR A 1 91 ? 0.813 4.785 15.176 1.00 97.50 91 TYR A C 1
ATOM 717 O O . TYR A 1 91 ? 0.849 5.679 16.011 1.00 97.50 91 TYR A O 1
ATOM 725 N N . ARG A 1 92 ? 1.824 3.920 15.028 1.00 97.44 92 ARG A N 1
ATOM 726 C CA . ARG A 1 92 ? 3.062 4.003 15.817 1.00 97.44 92 ARG A CA 1
ATOM 727 C C . ARG A 1 92 ? 3.871 5.260 15.486 1.00 97.44 92 ARG A C 1
ATOM 729 O O . ARG A 1 92 ? 4.436 5.872 16.384 1.00 97.44 92 ARG A O 1
ATOM 736 N N . ASP A 1 93 ? 3.956 5.610 14.205 1.00 96.69 93 ASP A N 1
ATOM 737 C CA . ASP A 1 93 ? 4.923 6.600 13.718 1.00 96.69 93 ASP A CA 1
ATOM 738 C C . ASP A 1 93 ? 4.360 8.025 13.593 1.00 96.69 93 ASP A C 1
ATOM 740 O O . ASP A 1 93 ? 5.128 8.966 13.386 1.00 96.69 93 ASP A O 1
ATOM 744 N N . ARG A 1 94 ? 3.033 8.204 13.646 1.00 95.75 94 ARG A N 1
ATOM 745 C CA . ARG A 1 94 ? 2.369 9.497 13.426 1.00 95.75 94 ARG A CA 1
ATOM 746 C C . ARG A 1 94 ? 1.257 9.730 14.443 1.00 95.75 94 ARG A C 1
ATOM 748 O O . ARG A 1 94 ? 0.173 9.166 14.325 1.00 95.75 94 ARG A O 1
ATOM 755 N N . GLN A 1 95 ? 1.513 10.646 15.372 1.00 97.38 95 GLN A N 1
ATOM 756 C CA . GLN A 1 95 ? 0.576 11.012 16.435 1.00 97.38 95 GLN A CA 1
ATOM 757 C C . GLN A 1 95 ? -0.796 11.458 15.895 1.00 97.38 95 GLN A C 1
ATOM 759 O O . GLN A 1 95 ? -1.816 10.916 16.302 1.00 97.38 95 GLN A O 1
ATOM 764 N N . GLU A 1 96 ? -0.829 12.358 14.909 1.00 96.12 96 GLU A N 1
ATOM 765 C CA . GLU A 1 96 ? -2.081 12.842 14.297 1.00 96.12 96 GLU A CA 1
ATOM 766 C C . GLU A 1 96 ? -2.896 11.710 13.641 1.00 96.12 96 GLU A C 1
ATOM 768 O O . GLU A 1 96 ? -4.127 11.671 13.728 1.00 96.12 96 GLU A O 1
ATOM 773 N N . PHE A 1 97 ? -2.209 10.745 13.013 1.00 96.44 97 PHE A N 1
ATOM 774 C CA . PHE A 1 97 ? -2.869 9.568 12.453 1.00 96.44 97 PHE A CA 1
ATOM 775 C C . PHE A 1 97 ? -3.473 8.711 13.565 1.00 96.44 97 PHE A C 1
ATOM 777 O O . PHE A 1 97 ? -4.602 8.252 13.420 1.00 96.44 97 PHE A O 1
ATOM 784 N N . ALA A 1 98 ? -2.743 8.499 14.664 1.00 97.69 98 ALA A N 1
ATOM 785 C CA . ALA A 1 98 ? -3.216 7.717 15.801 1.00 97.69 98 ALA A CA 1
ATOM 786 C C . ALA A 1 98 ? -4.465 8.335 16.444 1.00 97.69 98 ALA A C 1
ATOM 788 O O . ALA A 1 98 ? -5.465 7.641 16.622 1.00 97.69 98 ALA A O 1
ATOM 789 N N . GLU A 1 99 ? -4.441 9.643 16.699 1.00 98.06 99 GLU A N 1
ATOM 790 C CA . GLU A 1 99 ? -5.566 10.395 17.268 1.00 98.06 99 GLU A CA 1
ATOM 791 C C . GLU A 1 99 ? -6.807 10.323 16.371 1.00 98.06 99 GLU A C 1
ATOM 793 O O . GLU A 1 99 ? -7.901 9.986 16.828 1.00 98.06 99 GLU A O 1
ATOM 798 N N . THR A 1 100 ? -6.631 10.557 15.068 1.00 96.81 100 THR A N 1
ATOM 799 C CA . THR A 1 100 ? -7.726 10.463 14.092 1.00 96.81 100 THR A CA 1
ATOM 800 C C . THR A 1 100 ? -8.253 9.034 13.983 1.00 96.81 100 THR A C 1
ATOM 802 O O . THR A 1 100 ? -9.463 8.812 13.906 1.00 96.81 100 THR A O 1
ATOM 805 N N . PHE A 1 101 ? -7.362 8.041 13.988 1.00 97.00 101 PHE A N 1
ATOM 806 C CA . PHE A 1 101 ? -7.743 6.636 13.925 1.00 97.00 101 PHE A CA 1
ATOM 807 C C . PHE A 1 101 ? -8.566 6.231 15.152 1.00 97.00 101 PHE A C 1
ATOM 809 O O . PHE A 1 101 ? -9.579 5.550 14.993 1.00 97.00 101 PHE A O 1
ATOM 816 N N . ASP A 1 102 ? -8.178 6.663 16.351 1.00 98.12 102 ASP A N 1
ATOM 817 C CA . ASP A 1 102 ? -8.896 6.372 17.594 1.00 98.12 102 ASP A CA 1
ATOM 818 C C . ASP A 1 102 ? -10.262 7.044 17.656 1.00 98.12 102 ASP A C 1
ATOM 820 O O . ASP A 1 102 ? -11.230 6.415 18.082 1.00 98.12 102 ASP A O 1
ATOM 824 N N . LEU A 1 103 ? -10.351 8.287 17.184 1.00 97.56 103 LEU A N 1
ATOM 825 C CA . LEU A 1 103 ? -11.598 9.039 17.163 1.00 97.56 103 LEU A CA 1
ATOM 826 C C . LEU A 1 103 ? -12.586 8.499 16.120 1.00 97.56 103 LEU A C 1
ATOM 828 O O . LEU A 1 103 ? -13.776 8.378 16.400 1.00 9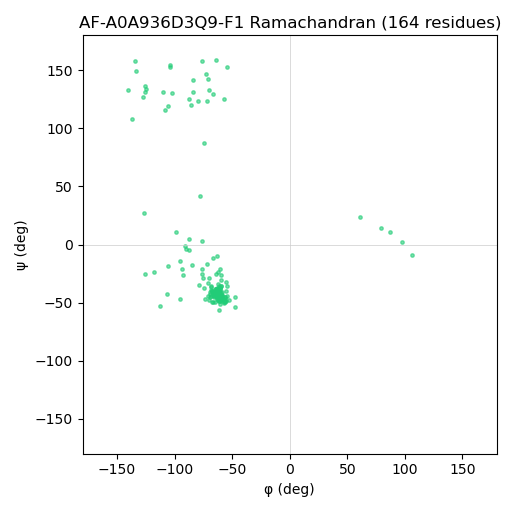7.56 103 LEU A O 1
ATOM 832 N N . VAL A 1 104 ? -12.106 8.195 14.909 1.00 96.50 104 VAL A N 1
ATOM 833 C CA . VAL A 1 104 ? -12.973 7.971 13.740 1.00 96.50 104 VAL A CA 1
ATOM 834 C C . VAL A 1 104 ? -13.064 6.504 13.344 1.00 96.50 104 VAL A C 1
ATOM 836 O O . VAL A 1 104 ? -14.147 6.030 13.015 1.00 96.50 104 VAL A O 1
ATOM 839 N N . ILE A 1 105 ? -11.949 5.771 13.340 1.00 96.94 105 ILE A N 1
ATOM 840 C CA . ILE A 1 105 ? -11.889 4.423 12.755 1.00 96.94 105 ILE A CA 1
ATOM 841 C C . ILE A 1 105 ? -12.096 3.341 13.807 1.00 96.94 105 ILE A C 1
ATOM 843 O O . ILE A 1 105 ? -12.877 2.418 13.582 1.00 96.94 105 ILE A O 1
ATOM 847 N N . ARG A 1 106 ? -11.419 3.427 14.956 1.00 96.25 106 ARG A N 1
ATOM 848 C CA . ARG A 1 106 ? -11.463 2.410 16.017 1.00 96.25 106 ARG A CA 1
ATOM 849 C C . ARG A 1 106 ? -12.883 2.088 16.516 1.00 96.25 106 ARG A C 1
ATOM 851 O O . ARG A 1 106 ? -13.127 0.897 16.714 1.00 96.25 106 ARG A O 1
ATOM 858 N N . PRO A 1 107 ? -13.811 3.054 16.682 1.00 97.88 107 PRO A N 1
ATOM 859 C CA . PRO A 1 107 ? -15.163 2.772 17.172 1.00 97.88 107 PRO A CA 1
ATOM 860 C C . PRO A 1 107 ? -16.054 2.046 16.156 1.00 97.88 107 PRO A C 1
ATOM 862 O O . PRO A 1 107 ? -17.098 1.508 16.524 1.00 97.88 107 PRO A O 1
ATOM 865 N N . LEU A 1 108 ? -15.682 2.043 14.872 1.00 97.44 108 LEU A N 1
ATOM 866 C CA . LEU A 1 108 ? -16.507 1.462 13.820 1.00 97.44 108 LEU A CA 1
ATOM 867 C C . LEU A 1 108 ? -16.500 -0.079 13.884 1.00 97.44 108 LEU A C 1
ATOM 869 O O . LEU A 1 108 ? -15.459 -0.689 14.167 1.00 97.44 108 LEU A O 1
ATOM 873 N N . PRO A 1 109 ? -17.617 -0.740 13.522 1.00 97.56 109 PRO A N 1
ATOM 874 C CA . PRO A 1 109 ? -17.649 -2.186 13.325 1.00 97.56 109 PRO A CA 1
ATOM 875 C C . PRO A 1 109 ? -16.586 -2.653 12.322 1.00 97.56 109 PRO A C 1
ATOM 877 O O . PRO A 1 109 ? -16.187 -1.909 11.424 1.00 97.56 109 PRO A O 1
ATOM 880 N N . GLN A 1 110 ? -16.129 -3.903 12.445 1.00 94.69 110 GLN A N 1
ATOM 881 C CA . GLN A 1 110 ? -15.044 -4.448 11.616 1.00 94.69 110 GLN A CA 1
ATOM 882 C C . GLN A 1 110 ? -15.290 -4.282 10.111 1.00 94.69 110 GLN A C 1
ATOM 884 O O . GLN A 1 110 ? -14.405 -3.804 9.403 1.00 94.69 110 GLN A O 1
ATOM 889 N N . GLU A 1 111 ? -16.484 -4.624 9.630 1.00 96.00 111 GLU A N 1
ATOM 890 C CA . GLU A 1 111 ? -16.837 -4.490 8.213 1.00 96.00 111 GLU A CA 1
ATOM 891 C C . GLU A 1 111 ? -16.759 -3.037 7.734 1.00 96.00 111 GLU A C 1
ATOM 893 O O . GLU A 1 111 ? -16.255 -2.754 6.646 1.00 96.00 111 GLU A O 1
ATOM 898 N N . THR A 1 112 ? -17.200 -2.096 8.571 1.00 97.56 112 THR A N 1
ATOM 899 C CA . THR A 1 112 ? -17.145 -0.663 8.275 1.00 97.56 112 THR A CA 1
ATOM 900 C C . THR A 1 112 ? -15.704 -0.159 8.248 1.00 97.56 112 THR A C 1
ATOM 902 O O . THR A 1 112 ? -15.350 0.601 7.349 1.00 97.56 112 THR A O 1
ATOM 905 N N . ARG A 1 113 ? -14.837 -0.628 9.158 1.00 97.19 113 ARG A N 1
ATOM 906 C CA . ARG A 1 113 ? -13.397 -0.307 9.123 1.00 97.19 113 ARG A CA 1
ATOM 907 C C . ARG A 1 113 ? -12.734 -0.805 7.845 1.00 97.19 113 ARG A C 1
ATOM 909 O O . ARG A 1 113 ? -11.948 -0.072 7.256 1.00 97.19 113 ARG A O 1
ATOM 916 N N . LEU A 1 114 ? -13.064 -2.018 7.397 1.00 96.88 114 LEU A N 1
ATOM 91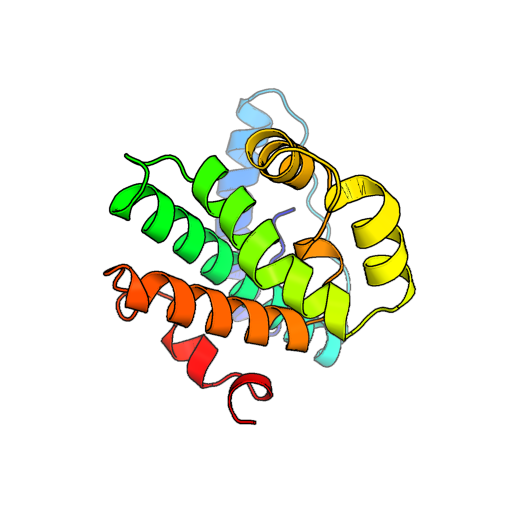7 C CA . LEU A 1 114 ? -12.550 -2.558 6.136 1.00 96.88 114 LEU A CA 1
ATOM 918 C C . LEU A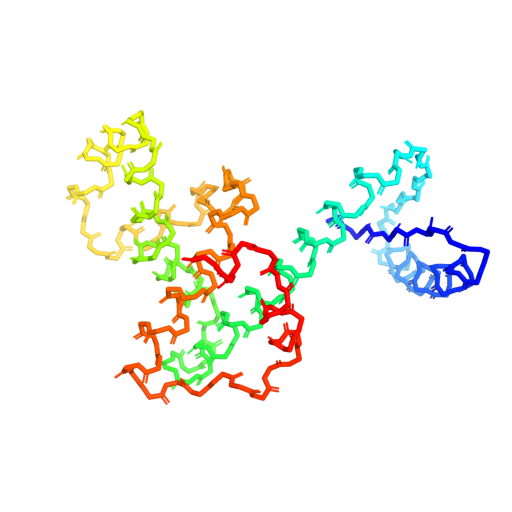 1 114 ? -13.010 -1.718 4.942 1.00 96.88 114 LEU A C 1
ATOM 920 O O . LEU A 1 114 ? -12.177 -1.339 4.124 1.00 96.88 114 LEU A O 1
ATOM 924 N N . LYS A 1 115 ? -14.299 -1.362 4.864 1.00 96.31 115 LYS A N 1
ATOM 925 C CA . LYS A 1 115 ? -14.820 -0.476 3.807 1.00 96.31 115 LYS A CA 1
ATOM 926 C C . LYS A 1 115 ? -14.154 0.903 3.827 1.00 96.31 115 LYS A C 1
ATOM 928 O O . LYS A 1 115 ? -13.821 1.436 2.774 1.00 96.31 115 LYS A O 1
ATOM 933 N N . ALA A 1 116 ? -13.882 1.460 5.008 1.00 96.56 116 ALA A N 1
ATOM 934 C CA . ALA A 1 116 ? -13.197 2.746 5.135 1.00 96.56 116 ALA A CA 1
ATOM 935 C C . ALA A 1 116 ? -11.790 2.743 4.499 1.00 96.56 116 ALA A C 1
ATOM 937 O O . ALA A 1 116 ? -11.327 3.784 4.035 1.00 96.56 116 ALA A O 1
ATOM 938 N N . MET A 1 117 ? -11.119 1.588 4.402 1.00 96.75 117 MET A N 1
ATOM 939 C CA . MET A 1 117 ? -9.788 1.482 3.780 1.00 96.75 117 MET A CA 1
ATOM 940 C C . MET A 1 117 ? -9.773 1.755 2.268 1.00 96.75 117 MET A C 1
ATOM 942 O O . MET A 1 117 ? -8.690 1.925 1.696 1.00 96.75 117 MET A O 1
ATOM 946 N N . ASP A 1 118 ? -10.936 1.823 1.619 1.00 93.88 118 ASP A N 1
ATOM 947 C CA . ASP A 1 118 ? -11.041 2.291 0.233 1.00 93.88 118 ASP A CA 1
ATOM 948 C C . ASP A 1 118 ? -10.805 3.794 0.117 1.00 93.88 118 ASP A C 1
ATOM 950 O O . ASP A 1 118 ? -10.246 4.253 -0.875 1.00 93.88 118 ASP A O 1
ATOM 954 N N . LEU A 1 119 ? -11.209 4.543 1.145 1.00 92.38 119 LEU A N 1
ATOM 955 C CA . LEU A 1 119 ? -11.134 6.000 1.181 1.00 92.38 119 LEU A CA 1
ATOM 956 C C . LEU A 1 119 ? -9.839 6.494 1.830 1.00 92.38 119 LEU A C 1
ATOM 958 O O . LEU A 1 119 ? -9.379 7.589 1.529 1.00 92.38 119 LEU A O 1
ATOM 962 N N . ILE A 1 120 ? -9.237 5.695 2.714 1.00 90.19 120 ILE A N 1
ATOM 963 C CA . ILE A 1 120 ? -8.022 6.093 3.431 1.00 90.19 120 ILE A CA 1
ATOM 964 C C . ILE A 1 120 ? -6.770 5.738 2.618 1.00 90.19 120 ILE A C 1
ATOM 966 O O . ILE A 1 120 ? -6.502 4.576 2.271 1.00 90.19 120 ILE A O 1
ATOM 970 N N . GLU A 1 121 ? -5.935 6.748 2.387 1.00 89.44 121 GLU A N 1
ATOM 971 C CA . GLU A 1 121 ? -4.680 6.669 1.634 1.00 89.44 121 GLU A CA 1
ATOM 972 C C . GLU A 1 121 ? -3.505 6.053 2.423 1.00 89.44 121 GLU A C 1
ATOM 974 O O . GLU A 1 121 ? -2.370 6.507 2.325 1.00 89.44 121 GLU A O 1
ATOM 979 N N . VAL A 1 122 ? -3.750 4.982 3.190 1.00 92.38 122 VAL A N 1
ATOM 980 C CA . VAL A 1 122 ? -2.774 4.360 4.113 1.00 92.38 122 VAL A CA 1
ATOM 981 C C . VAL A 1 122 ? -1.402 4.129 3.469 1.00 92.38 122 VAL A C 1
ATOM 983 O O . VAL A 1 122 ? -0.391 4.574 3.997 1.00 92.38 122 VAL A O 1
ATOM 986 N N . SER A 1 123 ? -1.350 3.444 2.324 1.00 87.50 123 SER A N 1
ATOM 987 C CA . SER A 1 123 ? -0.083 3.130 1.650 1.00 87.50 123 SER A CA 1
ATOM 988 C C . SER A 1 123 ? 0.520 4.323 0.905 1.00 87.50 123 SER A C 1
ATOM 990 O O . SER A 1 123 ? 1.727 4.352 0.711 1.00 87.50 123 SER A O 1
ATOM 992 N N . SER A 1 124 ? -0.291 5.299 0.484 1.00 89.56 124 SER A N 1
ATOM 993 C CA . SER A 1 124 ? 0.191 6.453 -0.291 1.00 89.56 124 SER A CA 1
ATOM 994 C C . SER A 1 124 ? 0.940 7.460 0.580 1.00 89.56 124 SER A C 1
ATOM 996 O O . SER A 1 124 ? 1.835 8.142 0.096 1.00 89.56 124 SER A O 1
ATOM 998 N N . ILE A 1 125 ? 0.594 7.545 1.868 1.00 92.81 125 ILE A N 1
ATOM 999 C CA . ILE A 1 125 ? 1.245 8.459 2.816 1.00 92.81 125 ILE A CA 1
ATOM 1000 C C . ILE A 1 125 ? 2.445 7.830 3.535 1.00 92.81 125 ILE A C 1
ATOM 1002 O O . ILE A 1 125 ? 3.084 8.497 4.353 1.00 92.81 125 ILE A O 1
ATOM 1006 N N . MET A 1 126 ? 2.760 6.559 3.268 1.00 93.12 126 MET A N 1
ATOM 1007 C CA . MET A 1 126 ? 3.928 5.885 3.836 1.00 93.12 126 MET A CA 1
ATOM 1008 C C . MET A 1 126 ? 5.228 6.414 3.233 1.00 93.12 126 MET A C 1
ATOM 1010 O O . MET A 1 126 ? 5.335 6.667 2.038 1.00 93.12 126 MET A O 1
ATOM 1014 N N . LYS A 1 127 ? 6.256 6.525 4.076 1.00 91.81 127 LYS A N 1
ATOM 1015 C CA . LYS A 1 127 ? 7.641 6.692 3.616 1.00 91.81 127 LYS A CA 1
ATOM 1016 C C . LYS A 1 127 ? 8.187 5.352 3.118 1.00 91.81 127 LYS A C 1
ATOM 1018 O O . LYS A 1 127 ? 7.760 4.308 3.600 1.00 91.81 127 LYS A O 1
ATOM 1023 N N . VAL A 1 128 ? 9.218 5.376 2.271 1.00 89.38 128 VAL A N 1
ATOM 1024 C CA . VAL A 1 128 ? 9.881 4.170 1.722 1.00 89.38 128 VAL A CA 1
ATOM 1025 C C . VAL A 1 128 ? 10.206 3.129 2.802 1.00 89.38 128 VAL A C 1
ATOM 1027 O O . VAL A 1 128 ? 9.881 1.954 2.655 1.00 89.38 128 VAL A O 1
ATOM 1030 N N . LYS A 1 129 ? 10.759 3.559 3.946 1.00 90.69 129 LYS A N 1
ATOM 1031 C CA . LYS A 1 129 ? 11.049 2.663 5.080 1.00 90.69 129 LYS A CA 1
ATOM 1032 C C . LYS A 1 129 ? 9.791 1.992 5.651 1.00 90.69 129 LYS A C 1
ATOM 1034 O O . LYS A 1 129 ? 9.821 0.808 5.970 1.00 90.69 129 LYS A O 1
ATOM 1039 N N . GLN A 1 130 ? 8.697 2.742 5.770 1.00 94.94 130 GLN A N 1
ATOM 1040 C CA . GLN A 1 130 ? 7.413 2.228 6.255 1.00 94.94 130 GLN A CA 1
ATOM 1041 C C . GLN A 1 130 ? 6.801 1.252 5.244 1.00 94.94 130 GLN A C 1
ATOM 1043 O O . GLN A 1 130 ? 6.237 0.243 5.650 1.00 94.94 130 GLN A O 1
ATOM 1048 N N . SER A 1 131 ? 6.969 1.497 3.940 1.00 94.50 131 SER A N 1
ATOM 1049 C CA . SER A 1 131 ? 6.54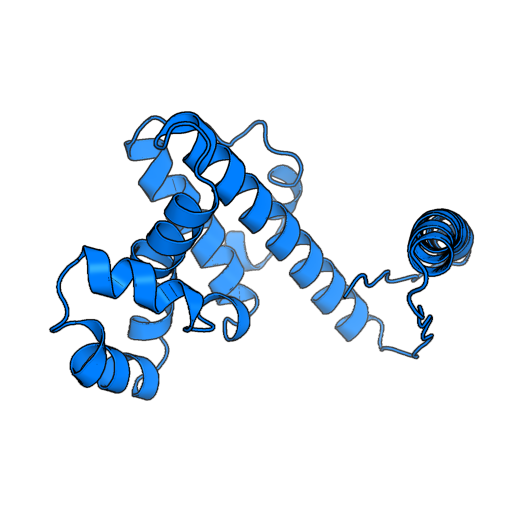5 0.578 2.877 1.00 94.50 131 SER A CA 1
ATOM 1050 C C . SER A 1 131 ? 7.322 -0.741 2.903 1.00 94.50 131 SER A C 1
ATOM 1052 O O . SER A 1 131 ? 6.719 -1.806 2.783 1.00 94.50 131 SER A O 1
ATOM 1054 N N . THR A 1 132 ? 8.639 -0.704 3.136 1.00 94.44 132 THR A N 1
ATOM 1055 C CA . THR A 1 132 ? 9.441 -1.920 3.360 1.00 94.44 132 THR A CA 1
ATOM 1056 C C . THR A 1 132 ? 8.931 -2.706 4.569 1.00 94.44 132 THR A C 1
ATOM 1058 O O . THR A 1 132 ? 8.699 -3.910 4.475 1.00 94.44 132 THR A O 1
ATOM 1061 N N . GLU A 1 133 ? 8.706 -2.034 5.701 1.00 95.56 133 GLU A N 1
ATOM 1062 C CA . GLU A 1 133 ? 8.153 -2.674 6.900 1.00 95.56 133 GLU A CA 1
ATOM 1063 C C . GLU A 1 133 ? 6.754 -3.250 6.648 1.00 95.56 133 GLU A C 1
ATOM 1065 O O . GLU A 1 133 ? 6.429 -4.340 7.116 1.00 95.56 133 GLU A O 1
ATOM 1070 N N . TYR A 1 134 ? 5.936 -2.553 5.862 1.00 97.56 134 TYR A N 1
ATOM 1071 C CA . TYR A 1 134 ? 4.605 -3.001 5.490 1.00 97.56 134 TYR A CA 1
ATOM 1072 C C . TYR A 1 134 ? 4.642 -4.301 4.680 1.00 97.56 134 TYR A C 1
ATOM 1074 O O . TYR A 1 134 ? 3.890 -5.223 4.996 1.00 97.56 134 TYR A O 1
ATOM 1082 N N . ILE A 1 135 ? 5.554 -4.419 3.706 1.00 96.81 135 ILE A N 1
ATOM 1083 C CA . ILE A 1 135 ? 5.793 -5.665 2.955 1.00 96.81 135 ILE A CA 1
ATOM 1084 C C . ILE A 1 135 ? 6.148 -6.805 3.916 1.00 96.81 135 ILE A C 1
ATOM 1086 O O . ILE A 1 135 ? 5.493 -7.850 3.893 1.00 96.81 135 ILE A O 1
ATOM 1090 N N . LYS A 1 136 ? 7.117 -6.577 4.814 1.00 96.06 136 LYS A N 1
ATOM 1091 C CA . LYS A 1 136 ? 7.548 -7.560 5.822 1.00 96.06 136 LYS A CA 1
ATOM 1092 C C . LYS A 1 136 ? 6.388 -8.037 6.690 1.00 96.06 136 LYS A C 1
ATOM 1094 O O . LYS A 1 136 ? 6.194 -9.236 6.874 1.00 96.06 136 LYS A O 1
ATOM 1099 N N . LEU A 1 137 ? 5.622 -7.088 7.224 1.00 97.38 137 LEU A N 1
ATOM 1100 C CA . LEU A 1 137 ? 4.549 -7.360 8.169 1.00 97.38 137 LEU A CA 1
ATOM 1101 C C . LEU A 1 137 ? 3.395 -8.117 7.506 1.00 97.38 137 LEU A C 1
ATOM 1103 O O . LEU A 1 137 ? 2.862 -9.042 8.112 1.00 97.38 137 LEU A O 1
ATOM 1107 N N . MET A 1 138 ? 3.036 -7.776 6.264 1.00 97.94 138 MET A N 1
ATOM 1108 C CA . MET A 1 138 ? 2.058 -8.554 5.498 1.00 97.94 138 MET A CA 1
ATOM 1109 C C . MET A 1 138 ? 2.549 -9.987 5.289 1.00 97.94 138 MET A C 1
ATOM 1111 O O . MET A 1 138 ? 1.832 -10.930 5.613 1.00 97.94 138 MET A O 1
ATOM 1115 N N . MET A 1 139 ? 3.780 -10.167 4.803 1.00 96.88 139 MET A N 1
ATOM 1116 C CA . MET A 1 139 ? 4.326 -11.508 4.593 1.00 96.88 139 MET A CA 1
ATOM 1117 C C . MET A 1 139 ? 4.297 -12.332 5.881 1.00 96.88 139 MET A C 1
ATOM 1119 O O . MET A 1 139 ? 3.837 -13.467 5.848 1.00 96.88 139 MET A O 1
ATOM 1123 N N . GLN A 1 140 ? 4.699 -11.761 7.018 1.00 96.44 140 GLN A N 1
ATOM 1124 C CA . GLN A 1 140 ? 4.664 -12.450 8.308 1.00 96.44 140 GLN A CA 1
ATOM 1125 C C . GLN A 1 140 ? 3.235 -12.855 8.710 1.00 96.44 140 GLN A C 1
ATOM 1127 O O . GLN A 1 140 ? 2.963 -14.038 8.903 1.00 96.44 140 GLN A O 1
ATOM 1132 N N . VAL A 1 141 ? 2.313 -11.887 8.778 1.00 97.62 141 VAL A N 1
ATOM 1133 C CA . VAL A 1 141 ? 0.932 -12.094 9.254 1.00 97.62 141 VAL A CA 1
ATOM 1134 C C . VAL A 1 141 ? 0.180 -13.127 8.416 1.00 97.62 141 VAL A C 1
ATOM 1136 O O . VAL A 1 141 ? -0.643 -13.874 8.942 1.00 97.62 141 VAL A O 1
ATOM 1139 N N . TYR A 1 142 ? 0.426 -13.162 7.108 1.00 98.19 142 TYR A N 1
ATOM 1140 C CA . TYR A 1 142 ? -0.281 -14.074 6.212 1.00 98.19 142 TYR A CA 1
ATOM 1141 C C . TYR A 1 142 ? 0.465 -15.393 5.979 1.00 98.19 142 TYR A C 1
ATOM 1143 O O . TYR A 1 142 ? -0.187 -16.392 5.690 1.00 98.19 142 TYR A O 1
ATOM 1151 N N . THR A 1 143 ? 1.783 -15.457 6.204 1.00 97.88 143 THR A N 1
ATOM 1152 C CA . THR A 1 143 ? 2.497 -16.747 6.297 1.00 97.88 143 THR A CA 1
ATOM 1153 C C . THR A 1 143 ? 1.984 -17.557 7.487 1.00 97.88 143 THR A C 1
ATOM 1155 O O . THR A 1 143 ? 1.741 -18.752 7.349 1.00 97.88 143 THR A O 1
ATOM 1158 N N . GLU A 1 144 ? 1.714 -16.906 8.625 1.00 96.56 144 GLU A N 1
ATOM 1159 C CA . GLU A 1 144 ? 1.064 -17.537 9.789 1.00 96.56 144 GLU A CA 1
ATOM 1160 C C . GLU A 1 144 ? -0.344 -18.079 9.466 1.00 96.56 144 GLU A C 1
ATOM 1162 O O . GLU A 1 144 ? -0.835 -18.981 10.139 1.00 96.56 144 GLU A O 1
ATOM 1167 N N . GLN A 1 145 ? -0.976 -17.575 8.401 1.00 96.69 145 GLN A N 1
ATOM 1168 C CA . GLN A 1 145 ? -2.274 -18.029 7.889 1.00 96.69 145 GLN A CA 1
ATOM 1169 C C . GLN A 1 145 ? -2.146 -19.003 6.701 1.00 96.69 145 GLN A C 1
ATOM 1171 O O . GLN A 1 145 ? -3.139 -19.309 6.045 1.00 96.69 145 GLN A O 1
ATOM 1176 N N . GLY A 1 146 ? -0.938 -19.497 6.411 1.00 97.06 146 GLY A N 1
ATOM 1177 C CA . GLY A 1 146 ? -0.689 -20.498 5.370 1.00 97.06 146 GLY A CA 1
ATOM 1178 C C . GLY A 1 146 ? -0.453 -19.939 3.964 1.00 97.06 146 GLY A C 1
ATOM 1179 O O . GLY A 1 146 ? -0.420 -20.707 3.003 1.00 97.06 146 GLY A O 1
ATOM 1180 N N . VAL A 1 147 ? -0.271 -18.625 3.807 1.00 97.94 147 VAL A N 1
ATOM 1181 C CA . VAL A 1 147 ? 0.028 -18.014 2.505 1.00 97.94 147 VAL A CA 1
ATOM 1182 C C . VAL A 1 147 ? 1.532 -18.061 2.230 1.00 97.94 147 VAL A C 1
ATOM 1184 O O . VAL A 1 147 ? 2.328 -17.475 2.956 1.00 97.94 147 VAL A O 1
ATOM 1187 N N . TYR A 1 148 ? 1.932 -18.728 1.149 1.00 96.81 148 TYR A N 1
ATOM 1188 C CA . TYR A 1 148 ? 3.318 -18.731 0.677 1.00 96.81 148 TYR A CA 1
ATOM 1189 C C . TYR A 1 148 ? 3.596 -17.503 -0.197 1.00 96.81 148 TYR A C 1
ATOM 1191 O O . TYR A 1 148 ? 2.736 -17.120 -0.993 1.00 96.81 148 TYR A O 1
ATOM 1199 N N . PHE A 1 149 ? 4.784 -16.901 -0.076 1.00 95.81 149 PHE A N 1
ATOM 1200 C CA . PHE A 1 149 ? 5.162 -15.708 -0.845 1.00 95.81 149 PHE A CA 1
ATOM 1201 C C . PHE A 1 149 ? 6.463 -15.839 -1.631 1.00 95.81 149 PHE A C 1
ATOM 1203 O O . PHE A 1 149 ? 6.587 -15.129 -2.614 1.00 95.81 149 PHE A O 1
ATOM 1210 N N . MET A 1 150 ? 7.412 -16.700 -1.242 1.00 92.56 150 MET A N 1
ATOM 1211 C CA . MET A 1 150 ? 8.814 -16.643 -1.711 1.00 92.56 150 MET A CA 1
ATOM 1212 C C . MET A 1 150 ? 9.021 -16.866 -3.222 1.00 92.56 150 MET A C 1
ATOM 1214 O O . MET A 1 150 ? 10.111 -16.627 -3.723 1.00 92.56 150 MET A O 1
ATOM 1218 N N . ASP A 1 151 ? 7.990 -17.291 -3.947 1.00 93.88 151 ASP A N 1
ATOM 1219 C CA . ASP A 1 151 ? 7.950 -17.405 -5.409 1.00 93.88 151 ASP A CA 1
ATOM 1220 C C . ASP A 1 151 ? 7.508 -16.115 -6.126 1.00 93.88 151 ASP A C 1
ATOM 1222 O O . ASP A 1 151 ? 7.479 -16.069 -7.357 1.00 93.88 151 ASP A O 1
ATOM 1226 N N . LEU A 1 152 ? 7.113 -15.068 -5.396 1.00 94.31 152 LEU A N 1
ATOM 1227 C CA . LEU A 1 152 ? 6.703 -13.809 -6.006 1.00 94.31 152 LEU A CA 1
ATOM 1228 C C . LEU A 1 152 ? 7.911 -13.068 -6.586 1.00 94.31 152 LEU A C 1
ATOM 1230 O O . LEU A 1 152 ? 8.844 -12.685 -5.882 1.00 94.31 152 LEU A O 1
ATOM 1234 N N . GLU A 1 153 ? 7.827 -12.765 -7.878 1.00 90.12 153 GLU A N 1
AT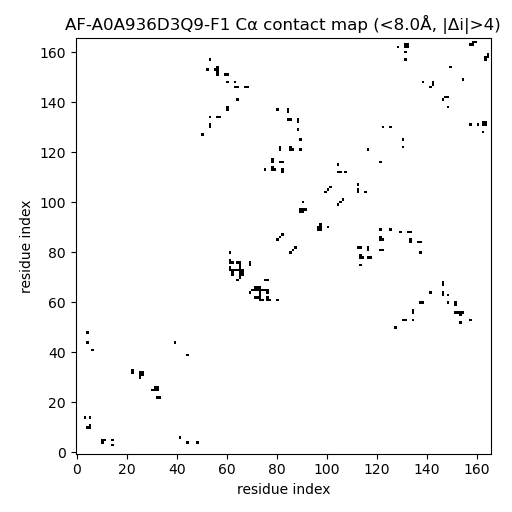OM 1235 C CA . GLU A 1 153 ? 8.780 -11.888 -8.556 1.00 90.12 153 GLU A CA 1
ATOM 1236 C C . GLU A 1 153 ? 8.843 -10.513 -7.861 1.00 90.12 153 GLU A C 1
ATOM 1238 O O . GLU A 1 153 ? 7.822 -9.821 -7.728 1.00 90.12 153 GLU A O 1
ATOM 1243 N N . GLY A 1 154 ? 10.058 -10.115 -7.477 1.00 87.06 154 GLY A N 1
ATOM 1244 C CA . GLY A 1 154 ? 10.365 -8.899 -6.716 1.00 87.06 154 GLY A CA 1
ATOM 1245 C C . GLY A 1 154 ? 10.740 -9.150 -5.248 1.00 87.06 154 GLY A C 1
ATOM 1246 O O . GLY A 1 154 ? 11.199 -8.228 -4.580 1.00 87.06 154 GLY A O 1
ATOM 1247 N N . ILE A 1 155 ? 10.586 -10.376 -4.728 1.00 87.81 155 ILE A N 1
ATOM 1248 C CA . ILE A 1 155 ? 11.017 -10.707 -3.354 1.00 87.81 155 ILE A CA 1
ATOM 1249 C C . ILE A 1 155 ? 12.537 -10.696 -3.192 1.00 87.81 155 ILE A C 1
ATOM 1251 O O . ILE A 1 155 ? 13.034 -10.260 -2.154 1.00 87.81 155 ILE A O 1
ATOM 1255 N N . GLU A 1 156 ? 13.276 -11.141 -4.205 1.00 84.56 156 GLU A N 1
ATOM 1256 C CA . GLU A 1 156 ? 14.742 -11.095 -4.185 1.00 84.56 156 GLU A CA 1
ATOM 1257 C C . GLU A 1 156 ? 15.242 -9.650 -4.063 1.00 84.56 156 GLU A C 1
ATOM 1259 O O . GLU A 1 156 ? 16.105 -9.356 -3.236 1.00 84.56 156 GLU A O 1
ATOM 1264 N N . ASP A 1 157 ? 14.625 -8.721 -4.801 1.00 83.69 157 ASP A N 1
ATOM 1265 C CA . ASP A 1 157 ? 14.923 -7.290 -4.704 1.00 83.69 157 ASP A CA 1
ATOM 1266 C C . ASP A 1 157 ? 14.621 -6.749 -3.306 1.00 83.69 157 ASP A C 1
ATOM 1268 O O . ASP A 1 157 ? 15.409 -5.981 -2.753 1.00 83.69 157 ASP A O 1
ATOM 1272 N N . TYR A 1 158 ? 13.504 -7.178 -2.709 1.00 84.00 158 TYR A N 1
ATOM 1273 C CA . TYR A 1 158 ? 13.126 -6.781 -1.356 1.00 84.00 158 TYR A CA 1
ATOM 1274 C C . TYR A 1 158 ? 14.189 -7.156 -0.313 1.00 84.00 158 TYR A C 1
ATOM 1276 O O . TYR A 1 158 ? 14.502 -6.337 0.554 1.00 84.00 158 TYR A O 1
ATOM 1284 N N . ALA A 1 159 ? 14.794 -8.345 -0.409 1.00 77.00 159 ALA A N 1
ATOM 1285 C CA . ALA A 1 159 ? 15.868 -8.765 0.499 1.00 77.00 159 ALA A CA 1
ATOM 1286 C C . ALA A 1 159 ? 17.115 -7.858 0.413 1.00 77.00 159 ALA A C 1
ATOM 1288 O O . ALA A 1 159 ? 17.876 -7.732 1.376 1.00 77.00 159 ALA A O 1
ATOM 1289 N N . ASN A 1 160 ? 17.295 -7.180 -0.722 1.00 82.19 160 ASN A N 1
ATOM 1290 C CA . ASN A 1 160 ? 18.402 -6.262 -0.971 1.00 82.19 160 ASN A CA 1
ATOM 1291 C C . ASN A 1 160 ? 18.098 -4.809 -0.563 1.00 82.19 160 ASN A C 1
ATOM 1293 O O . ASN A 1 160 ? 18.981 -3.952 -0.649 1.00 82.19 160 ASN A O 1
ATOM 1297 N N . TYR A 1 161 ? 16.881 -4.493 -0.105 1.00 80.81 161 TYR A N 1
ATOM 1298 C CA . TYR A 1 161 ? 16.557 -3.144 0.360 1.00 80.81 161 TYR A CA 1
ATOM 1299 C C . TYR A 1 161 ? 17.340 -2.809 1.632 1.00 80.81 161 TYR A C 1
ATOM 1301 O O . TYR A 1 161 ? 17.300 -3.540 2.622 1.00 80.81 161 TYR A O 1
ATOM 1309 N N . LYS A 1 162 ? 18.005 -1.646 1.646 1.00 78.75 162 LYS A N 1
ATOM 1310 C CA . LYS A 1 162 ? 18.773 -1.157 2.808 1.00 78.75 162 LYS A CA 1
ATOM 1311 C C . LYS A 1 162 ? 17.913 -1.091 4.075 1.00 78.75 162 LYS A C 1
ATOM 1313 O O . LYS A 1 162 ? 18.402 -1.279 5.184 1.00 78.75 162 LYS A O 1
ATOM 1318 N N . GLU A 1 163 ? 16.627 -0.806 3.909 1.00 79.56 163 GLU A N 1
ATOM 1319 C CA . GLU A 1 163 ? 15.632 -0.706 4.971 1.00 79.56 163 GLU A CA 1
ATOM 1320 C C . GLU A 1 163 ? 15.181 -2.069 5.513 1.00 79.56 163 GLU A C 1
ATOM 1322 O O . GLU A 1 163 ? 14.675 -2.116 6.629 1.00 79.56 163 GLU A O 1
ATOM 1327 N N . ALA A 1 164 ? 15.356 -3.154 4.749 1.00 69.38 164 ALA A N 1
ATOM 1328 C CA . ALA A 1 164 ? 15.017 -4.518 5.163 1.00 69.38 164 ALA A CA 1
ATOM 1329 C C . ALA A 1 164 ? 16.146 -5.191 5.967 1.00 69.38 164 ALA A C 1
ATOM 1331 O O . ALA A 1 164 ? 15.900 -6.172 6.667 1.00 69.38 164 ALA A O 1
ATOM 1332 N N . GLN A 1 165 ? 17.369 -4.654 5.879 1.00 67.06 165 GLN A N 1
ATOM 1333 C CA . GLN A 1 165 ? 18.584 -5.176 6.519 1.00 67.06 165 GLN A CA 1
ATOM 1334 C C . GLN A 1 165 ? 18.812 -4.653 7.954 1.00 67.06 165 GLN A C 1
ATOM 1336 O O . GLN A 1 165 ? 19.851 -4.934 8.549 1.00 67.06 165 GLN A O 1
ATOM 1341 N N . LYS A 1 166 ? 17.868 -3.883 8.508 1.00 52.06 166 LYS A N 1
ATOM 1342 C CA . LYS A 1 166 ? 17.887 -3.361 9.885 1.00 52.06 166 LYS A CA 1
ATOM 1343 C C . LYS A 1 166 ? 16.718 -3.917 10.687 1.00 52.06 166 LYS A C 1
ATOM 1345 O O . LYS A 1 166 ? 16.898 -4.058 11.913 1.00 52.06 166 LYS A O 1
#

pLDDT: mean 90.66, std 8.42, range [52.06, 98.44]

Secondary structure (DSSP, 8-state):
-------SHHHHHHHHHHHHHHHHHHHHTTPPP--------HHHHHHHHHHHHHHHHHHHHHHHHHHHHSTT-HHHHHHHHIIIIIHHHHHHH-HHHHHHIIIIITTS-HHHHHHHTTT--TTTT--HHHHHHHHHHHHHHHHTTT---TTSTTHHHHHT-TTT--